Protein AF-G5AF31-F1 (afdb_monomer)

Sequence (121 aa):
GAVPMKRSEWFAVIQNQLLQLKPEDFAGVEATPPPSRLNRRRTPVRLAHALQHSEDWVTVSDVRKRRQRSCKVCALLRTEKKKSFATTYFCERCSVDDAKCWLCNKIRREYNGVAKPCFEI

Radius of gyration: 24.36 Å; Cα contacts (8 Å, |Δi|>4): 138; chains: 1; bounding box: 56×44×66 Å

Structure (mmCIF, N/CA/C/O backbone):
data_AF-G5AF31-F1
#
_entry.id   AF-G5AF31-F1
#
loop_
_atom_site.group_PDB
_atom_site.id
_atom_site.type_symbol
_atom_site.label_atom_id
_atom_site.label_alt_id
_atom_site.label_comp_id
_atom_site.label_asym_id
_atom_site.label_entity_id
_atom_site.label_seq_id
_atom_site.pdbx_PDB_ins_code
_atom_site.Cartn_x
_atom_site.Cartn_y
_atom_site.Cartn_z
_atom_site.occupancy
_atom_site.B_iso_or_equiv
_atom_site.auth_seq_id
_atom_site.auth_comp_id
_atom_site.auth_asym_id
_atom_site.auth_atom_id
_atom_site.pdbx_PDB_model_num
ATOM 1 N N . GLY A 1 1 ? -25.244 -17.272 -45.232 1.00 43.25 1 GLY A N 1
ATOM 2 C CA . GLY A 1 1 ? -24.117 -16.678 -44.486 1.00 43.25 1 GLY A CA 1
ATOM 3 C C . GLY A 1 1 ? -24.676 -15.730 -43.450 1.00 43.25 1 GLY A C 1
ATOM 4 O O . GLY A 1 1 ? -25.597 -14.997 -43.785 1.00 43.25 1 GLY A O 1
ATOM 5 N N . ALA A 1 2 ? -24.204 -15.791 -42.204 1.00 64.00 2 ALA A N 1
ATOM 6 C CA . ALA A 1 2 ? -24.664 -14.893 -41.146 1.00 64.00 2 ALA A CA 1
ATOM 7 C C . ALA A 1 2 ? -24.148 -13.472 -41.412 1.00 64.00 2 ALA A C 1
ATOM 9 O O . ALA A 1 2 ? -22.953 -13.279 -41.631 1.00 64.00 2 ALA A O 1
ATOM 10 N N . VAL A 1 3 ? -25.051 -12.492 -41.427 1.00 74.88 3 VAL A N 1
ATOM 11 C CA . VAL A 1 3 ? -24.686 -11.079 -41.564 1.00 74.88 3 VAL A CA 1
ATOM 12 C C . VAL A 1 3 ? -23.946 -10.655 -40.290 1.00 74.88 3 VAL A C 1
ATOM 14 O O . VAL A 1 3 ? -24.469 -10.886 -39.197 1.00 74.88 3 VAL A O 1
ATOM 17 N N . PRO A 1 4 ? -22.742 -10.063 -40.383 1.00 78.06 4 PRO A N 1
ATOM 18 C CA . PRO A 1 4 ? -22.043 -9.562 -39.207 1.00 78.06 4 PRO A CA 1
ATOM 19 C C . PRO A 1 4 ? -22.839 -8.402 -38.592 1.00 78.06 4 PRO A C 1
ATOM 21 O O . PRO A 1 4 ? -23.055 -7.375 -39.233 1.00 78.06 4 PRO A O 1
ATOM 24 N N . MET A 1 5 ? -23.291 -8.582 -37.350 1.00 89.19 5 MET A N 1
ATOM 25 C CA . MET A 1 5 ? -24.033 -7.574 -36.584 1.00 89.19 5 MET A CA 1
ATOM 26 C C . MET A 1 5 ? -23.082 -6.706 -35.756 1.00 89.19 5 MET A C 1
ATOM 28 O O . MET A 1 5 ? -21.982 -7.133 -35.390 1.00 89.19 5 MET A O 1
ATOM 32 N N . LYS A 1 6 ? -23.511 -5.488 -35.402 1.00 91.94 6 LYS A N 1
ATOM 33 C CA . LYS A 1 6 ? -22.748 -4.644 -34.472 1.00 91.94 6 LYS A CA 1
ATOM 34 C C . LYS A 1 6 ? -22.778 -5.256 -33.070 1.00 91.94 6 LYS A C 1
ATOM 36 O O . LYS A 1 6 ? -23.762 -5.859 -32.652 1.00 91.94 6 LYS A O 1
ATOM 41 N N . ARG A 1 7 ? -21.715 -5.039 -32.289 1.00 90.06 7 ARG A N 1
ATOM 42 C CA . ARG A 1 7 ? -21.575 -5.578 -30.920 1.00 90.06 7 ARG A CA 1
ATOM 43 C C . ARG A 1 7 ? -22.773 -5.253 -30.012 1.00 90.06 7 ARG A C 1
ATOM 45 O O . ARG A 1 7 ? -23.180 -6.100 -29.228 1.00 90.06 7 ARG A O 1
ATOM 52 N N . SER A 1 8 ? -23.335 -4.048 -30.113 1.00 90.00 8 SER A N 1
ATOM 53 C CA . SER A 1 8 ? -24.512 -3.626 -29.338 1.00 90.00 8 SER A CA 1
ATOM 54 C C . SER A 1 8 ? -25.780 -4.397 -29.708 1.00 90.00 8 SER A C 1
ATOM 56 O O . SER A 1 8 ? -26.540 -4.783 -28.826 1.00 90.00 8 SER A O 1
ATOM 58 N N . GLU A 1 9 ? -25.990 -4.650 -30.999 1.00 93.38 9 GLU A N 1
ATOM 59 C CA . GLU A 1 9 ? -27.126 -5.426 -31.509 1.00 93.38 9 GLU A CA 1
ATOM 60 C C . GLU A 1 9 ? -27.006 -6.883 -31.063 1.00 93.38 9 GLU A C 1
ATOM 62 O O . GLU A 1 9 ? -27.970 -7.466 -30.575 1.00 93.38 9 GLU A O 1
ATOM 67 N N . TRP A 1 10 ? -25.794 -7.440 -31.121 1.00 92.25 10 TRP A N 1
ATOM 68 C CA . TRP A 1 10 ? -25.522 -8.783 -30.619 1.00 92.25 10 TRP A CA 1
ATOM 69 C C . TRP A 1 10 ? -25.820 -8.916 -29.119 1.00 92.25 10 TRP A C 1
ATOM 71 O O . TRP A 1 10 ? -26.476 -9.870 -28.711 1.00 92.25 10 TRP A O 1
ATOM 81 N N . PHE A 1 11 ? -25.424 -7.940 -28.293 1.00 93.94 11 PHE A N 1
ATOM 82 C CA . PHE A 1 11 ? -25.776 -7.954 -26.869 1.00 93.94 11 PHE A CA 1
ATOM 83 C C . PHE A 1 11 ? -27.284 -7.889 -26.626 1.00 93.94 11 PHE A C 1
ATOM 85 O O . PHE A 1 11 ? -27.775 -8.591 -25.746 1.00 93.94 11 PHE A O 1
ATOM 92 N N . ALA A 1 12 ? -28.020 -7.099 -27.410 1.00 93.06 12 ALA A N 1
ATOM 93 C CA . ALA A 1 12 ? -29.475 -7.042 -27.305 1.00 93.06 12 ALA A CA 1
ATOM 94 C C . ALA A 1 12 ? -30.125 -8.387 -27.675 1.00 93.06 12 ALA A C 1
ATOM 96 O O . ALA A 1 12 ? -31.064 -8.822 -27.011 1.00 93.06 12 ALA A O 1
ATOM 97 N N . VAL A 1 13 ? -29.607 -9.080 -28.694 1.00 93.75 13 VAL A N 1
ATOM 98 C CA . VAL A 1 13 ? -30.067 -10.428 -29.068 1.00 93.75 13 VAL A CA 1
ATOM 99 C C . VAL A 1 13 ? -29.814 -11.421 -27.934 1.00 93.75 13 VAL A C 1
ATOM 101 O O . VAL A 1 13 ? -30.745 -12.107 -27.517 1.00 93.75 13 VAL A O 1
ATOM 104 N N . ILE A 1 14 ? -28.594 -11.454 -27.388 1.00 94.25 14 ILE A N 1
ATOM 105 C CA . ILE A 1 14 ? -28.240 -12.345 -26.273 1.00 94.25 14 ILE A CA 1
ATOM 106 C C . ILE A 1 14 ? -29.103 -12.054 -25.043 1.00 94.25 14 ILE A C 1
ATOM 108 O O . ILE A 1 14 ? -29.627 -12.979 -24.431 1.00 94.25 14 ILE A O 1
ATOM 112 N N . GLN A 1 15 ? -29.304 -10.782 -24.691 1.00 93.81 15 GLN A N 1
ATOM 113 C CA . GLN A 1 15 ? -30.152 -10.410 -23.561 1.00 93.81 15 GLN A CA 1
ATOM 114 C C . GLN A 1 15 ? -31.585 -10.923 -23.741 1.00 93.81 15 GLN A C 1
ATOM 116 O O . GLN A 1 15 ? -32.139 -11.508 -22.815 1.00 93.81 15 GLN A O 1
ATOM 121 N N . ASN A 1 16 ? -32.173 -10.753 -24.928 1.00 94.12 16 ASN A N 1
ATOM 122 C CA . ASN A 1 16 ? -33.511 -11.268 -25.209 1.00 94.12 16 ASN A CA 1
ATOM 123 C C . ASN A 1 16 ? -33.563 -12.798 -25.159 1.00 94.12 16 ASN A C 1
ATOM 125 O O . ASN A 1 16 ? -34.513 -13.339 -24.609 1.00 94.12 16 ASN A O 1
ATOM 129 N N . GLN A 1 17 ? -32.547 -13.501 -25.666 1.00 93.50 17 GLN A N 1
ATOM 130 C CA . GLN A 1 17 ? -32.473 -14.963 -25.570 1.00 93.50 17 GLN A CA 1
ATOM 131 C C . GLN A 1 17 ? -32.410 -15.442 -24.116 1.00 93.50 17 GLN A C 1
ATOM 133 O O . GLN A 1 17 ? -33.146 -16.348 -23.743 1.00 93.50 17 GLN A O 1
ATOM 138 N N . LEU A 1 18 ? -31.592 -14.797 -23.278 1.00 94.00 18 LEU A N 1
ATOM 139 C CA . LEU A 1 18 ? -31.487 -15.124 -21.854 1.00 94.00 18 LEU A CA 1
ATOM 140 C C . LEU A 1 18 ? -32.806 -14.896 -21.101 1.00 94.00 18 LEU A C 1
ATOM 142 O O . LEU A 1 18 ? -33.132 -15.667 -20.206 1.00 94.00 18 LEU A O 1
ATOM 146 N N . LEU A 1 19 ? -33.574 -13.866 -21.472 1.00 93.94 19 LEU A N 1
ATOM 147 C CA . LEU A 1 19 ? -34.887 -13.582 -20.877 1.00 93.94 19 LEU A CA 1
ATOM 148 C C . LEU A 1 19 ? -35.968 -14.605 -21.257 1.00 93.94 19 LEU A C 1
ATOM 150 O O . LEU A 1 19 ? -36.990 -14.668 -20.581 1.00 93.94 19 LEU A O 1
ATOM 154 N N . GLN A 1 20 ? -35.766 -15.375 -22.328 1.00 92.56 20 GLN A N 1
ATOM 155 C CA . GLN A 1 20 ? -36.714 -16.394 -22.793 1.00 92.56 20 GLN A CA 1
ATOM 156 C C . GLN A 1 20 ? -36.406 -17.799 -22.256 1.00 92.56 20 GLN A C 1
ATOM 158 O O . GLN A 1 20 ? -37.159 -18.724 -22.554 1.00 92.56 20 GLN A O 1
ATOM 163 N N . LEU A 1 21 ? -35.326 -17.965 -21.482 1.00 92.56 21 LEU A N 1
ATOM 164 C CA . LEU A 1 21 ? -34.982 -19.247 -20.869 1.00 92.56 21 LEU A CA 1
ATOM 165 C C . LEU A 1 21 ? -36.042 -19.661 -19.848 1.00 92.56 21 LEU A C 1
ATOM 167 O O . LEU A 1 21 ? -36.481 -18.863 -19.015 1.00 92.56 21 LEU A O 1
ATOM 171 N N . LYS A 1 22 ? -36.423 -20.933 -19.897 1.00 91.38 22 LYS A N 1
ATOM 172 C CA . LYS A 1 22 ? -37.410 -21.556 -19.020 1.00 91.38 22 LYS A CA 1
ATOM 173 C C . LYS A 1 22 ? -36.743 -22.579 -18.101 1.00 91.38 22 LYS A C 1
ATOM 175 O O . LYS A 1 22 ? -35.636 -23.026 -18.391 1.00 91.38 22 LYS A O 1
ATOM 180 N N . PRO A 1 23 ? -37.391 -22.985 -16.996 1.00 82.25 23 PRO A N 1
ATOM 181 C CA . PRO A 1 23 ? -36.844 -23.995 -16.090 1.00 82.25 23 PRO A CA 1
ATOM 182 C C . PRO A 1 23 ? -36.454 -25.304 -16.790 1.00 82.25 23 PRO A C 1
ATOM 184 O O . PRO A 1 23 ? -35.483 -25.943 -16.392 1.00 82.25 23 PRO A O 1
ATOM 187 N N . GLU A 1 24 ? -37.168 -25.679 -17.853 1.00 88.19 24 GLU A N 1
ATOM 188 C CA . GLU A 1 24 ? -36.890 -26.884 -18.638 1.00 88.19 24 GLU A CA 1
ATOM 189 C C . GLU A 1 24 ? -35.540 -26.811 -19.363 1.00 88.19 24 GLU A C 1
ATOM 191 O O . GLU A 1 24 ? -34.870 -27.832 -19.497 1.00 88.19 24 GLU A O 1
ATOM 196 N N . ASP A 1 25 ? -35.095 -25.611 -19.753 1.00 86.56 25 ASP A N 1
ATOM 197 C CA . ASP A 1 25 ? -33.784 -25.393 -20.380 1.00 86.56 25 ASP A CA 1
ATOM 198 C C . ASP A 1 25 ? -32.620 -25.644 -19.400 1.00 86.56 25 ASP A C 1
ATOM 200 O O . ASP A 1 25 ? -31.469 -25.782 -19.816 1.00 86.56 25 ASP A O 1
ATOM 204 N N . PHE A 1 26 ? -32.910 -25.728 -18.095 1.00 82.50 26 PHE A N 1
ATOM 205 C CA . PHE A 1 26 ? -31.948 -26.042 -17.034 1.00 82.50 26 PHE A CA 1
ATOM 206 C C . PHE A 1 26 ? -32.083 -27.479 -16.501 1.00 82.50 26 PHE A C 1
ATOM 208 O O . PHE A 1 26 ? -31.377 -27.856 -15.561 1.00 82.50 26 PHE A O 1
ATOM 215 N N . ALA A 1 27 ? -32.971 -28.300 -17.073 1.00 84.69 27 ALA A N 1
ATOM 216 C CA . ALA A 1 27 ? -33.154 -29.681 -16.642 1.00 84.69 27 ALA A CA 1
ATOM 217 C C . ALA A 1 27 ? -31.865 -30.501 -16.852 1.00 84.69 27 ALA A C 1
ATOM 219 O O . ALA A 1 27 ? -31.285 -30.517 -17.935 1.00 84.69 27 ALA A O 1
ATOM 220 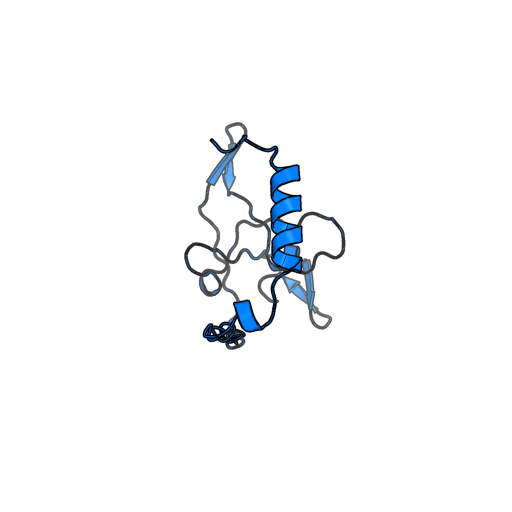N N . GLY A 1 28 ? -31.408 -31.193 -15.803 1.00 78.50 28 GLY A N 1
ATOM 221 C CA . GLY A 1 28 ? -30.181 -32.003 -15.832 1.00 78.50 28 GLY A CA 1
ATOM 222 C C . GLY A 1 28 ? -28.886 -31.236 -15.540 1.00 78.50 28 GLY A C 1
ATOM 223 O O . GLY A 1 28 ? -27.822 -31.850 -15.481 1.00 78.50 28 GLY A O 1
ATOM 224 N N . VAL A 1 29 ? -28.955 -29.920 -15.308 1.00 75.88 29 VAL A N 1
ATOM 225 C CA . VAL A 1 29 ? -27.817 -29.140 -14.813 1.00 75.88 29 VAL A CA 1
ATOM 226 C C . VAL A 1 29 ? -27.815 -2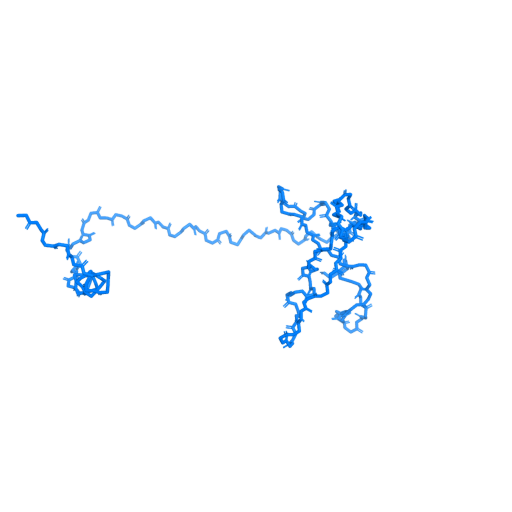9.196 -13.287 1.00 75.88 29 VAL A C 1
ATOM 228 O O . VAL A 1 29 ? -28.589 -28.504 -12.626 1.00 75.88 29 VAL A O 1
ATOM 231 N N . GLU A 1 30 ? -26.935 -30.009 -12.702 1.00 77.12 30 GLU A N 1
ATOM 232 C CA . GLU A 1 30 ? -26.637 -29.876 -11.276 1.00 77.12 30 GLU A CA 1
ATOM 233 C C . GLU A 1 30 ? -25.923 -28.543 -11.053 1.00 77.12 30 GLU A C 1
ATOM 235 O O . GLU A 1 30 ? -24.850 -28.285 -11.605 1.00 77.12 30 GLU A O 1
ATOM 240 N N . ALA A 1 31 ? -26.530 -27.663 -10.255 1.00 73.06 31 ALA A N 1
ATOM 241 C CA . ALA A 1 31 ? -25.873 -26.435 -9.851 1.00 73.06 31 ALA A CA 1
ATOM 242 C C . ALA A 1 31 ? -24.602 -26.808 -9.083 1.00 73.06 31 ALA A C 1
ATOM 244 O O . ALA A 1 31 ? -24.687 -27.358 -7.983 1.00 73.06 31 ALA A O 1
ATOM 245 N N . THR A 1 32 ? -23.429 -26.486 -9.639 1.00 73.69 32 THR A N 1
ATOM 246 C CA . THR A 1 32 ? -22.183 -26.537 -8.876 1.00 73.69 32 THR A CA 1
ATOM 247 C C . THR A 1 32 ? -22.429 -25.732 -7.608 1.00 73.69 32 THR A C 1
ATOM 249 O O . THR A 1 32 ? -22.736 -24.536 -7.721 1.00 73.69 32 THR A O 1
ATOM 252 N N . PRO A 1 33 ? -22.354 -26.349 -6.413 1.00 70.25 33 PRO A N 1
ATOM 253 C CA . PRO A 1 33 ? -22.552 -25.606 -5.188 1.00 70.25 33 PRO A CA 1
ATOM 254 C C . PRO A 1 33 ? -21.596 -24.418 -5.246 1.00 70.25 33 PRO A C 1
ATOM 256 O O . PRO A 1 33 ? -20.438 -24.605 -5.649 1.00 70.25 33 PRO A O 1
ATOM 259 N N . PRO A 1 34 ? -22.061 -23.194 -4.922 1.00 64.12 34 PRO A N 1
ATOM 260 C CA . PRO A 1 34 ? -21.169 -22.051 -4.891 1.00 64.12 34 PRO A CA 1
ATOM 261 C C . PRO A 1 34 ? -19.958 -22.495 -4.082 1.00 64.12 34 PRO A C 1
ATOM 263 O O . PRO A 1 34 ? -20.177 -23.101 -3.020 1.00 64.12 34 PRO A O 1
ATOM 266 N N . PRO A 1 35 ? -18.717 -22.290 -4.586 1.00 62.38 35 PRO A N 1
ATOM 267 C CA . PRO A 1 35 ? -17.534 -22.670 -3.835 1.00 62.38 35 PRO A CA 1
ATOM 268 C C . PRO A 1 35 ? -17.792 -22.143 -2.447 1.00 62.38 35 PRO A C 1
ATOM 270 O O . PRO A 1 35 ? -18.161 -20.963 -2.312 1.00 62.38 35 PRO A O 1
ATOM 273 N N . SER A 1 36 ? -17.784 -23.058 -1.466 1.00 59.06 36 SER A N 1
ATOM 274 C CA . SER A 1 36 ? -18.190 -22.691 -0.122 1.00 59.06 36 SER A CA 1
ATOM 275 C C . SER A 1 36 ? -17.445 -21.405 0.157 1.00 59.06 36 SER A C 1
ATOM 277 O O . SER A 1 36 ? -16.272 -21.262 -0.220 1.00 59.06 36 SER A O 1
ATOM 279 N N . ARG A 1 37 ? -18.144 -20.402 0.691 1.00 53.47 37 ARG A N 1
ATOM 280 C CA . ARG A 1 37 ? -17.439 -19.275 1.269 1.00 53.47 37 ARG A CA 1
ATOM 281 C C . ARG A 1 37 ? -16.670 -19.881 2.441 1.00 53.47 37 ARG A C 1
ATOM 283 O O . ARG A 1 37 ? -17.031 -19.681 3.596 1.00 53.47 37 ARG A O 1
ATOM 290 N N . LEU A 1 38 ? -15.558 -20.560 2.160 1.00 55.81 38 LEU A N 1
ATOM 291 C CA . LEU A 1 38 ? -14.311 -20.369 2.833 1.00 55.81 38 LEU A CA 1
ATOM 292 C C . LEU A 1 38 ? -14.096 -18.853 2.739 1.00 55.81 38 LEU A C 1
ATOM 294 O O . LEU A 1 38 ? -13.253 -18.341 2.009 1.00 55.81 38 LEU A O 1
ATOM 298 N N . ASN A 1 39 ? -14.843 -18.114 3.567 1.00 50.59 39 ASN A N 1
ATOM 299 C CA . ASN A 1 39 ? -14.229 -17.315 4.589 1.00 50.59 39 ASN A CA 1
ATOM 300 C C . ASN A 1 39 ? -13.028 -18.141 5.002 1.00 50.59 39 ASN A C 1
ATOM 302 O O . ASN A 1 39 ? -13.131 -19.038 5.838 1.00 50.59 39 ASN A O 1
ATOM 306 N N . ARG A 1 40 ? -11.909 -17.923 4.308 1.00 53.31 40 ARG A N 1
ATOM 307 C CA . ARG A 1 40 ? -10.603 -18.281 4.790 1.00 53.31 40 ARG A CA 1
ATOM 308 C C . ARG A 1 40 ? -10.569 -17.470 6.068 1.00 53.31 40 ARG A C 1
ATOM 310 O O . ARG A 1 40 ? -10.181 -16.304 6.050 1.00 53.31 40 ARG A O 1
ATOM 317 N N . ARG A 1 41 ? -11.103 -18.052 7.150 1.00 51.22 41 ARG A N 1
ATOM 318 C CA . ARG A 1 41 ? -10.857 -17.666 8.522 1.00 51.22 41 ARG A CA 1
ATOM 319 C C . ARG A 1 41 ? -9.373 -17.914 8.611 1.00 51.22 41 ARG A C 1
ATOM 321 O O . ARG A 1 41 ? -8.915 -18.975 9.011 1.00 51.22 41 ARG A O 1
ATOM 328 N N . ARG A 1 42 ? -8.616 -16.943 8.100 1.00 52.16 42 ARG A N 1
ATOM 329 C CA . ARG A 1 42 ? -7.258 -16.739 8.519 1.00 52.16 42 ARG A CA 1
ATOM 330 C C . ARG A 1 42 ? -7.439 -16.631 10.011 1.00 52.16 42 ARG A C 1
ATOM 332 O O . ARG A 1 42 ? -8.137 -15.725 10.474 1.00 52.16 42 ARG A O 1
ATOM 339 N N . THR A 1 43 ? -6.935 -17.628 10.725 1.00 47.03 43 THR A N 1
ATOM 340 C CA . THR A 1 43 ? -6.712 -17.528 12.158 1.00 47.03 43 THR A CA 1
ATOM 341 C C . THR A 1 43 ? -6.223 -16.103 12.381 1.00 47.03 43 THR A C 1
ATOM 343 O O . THR A 1 43 ? -5.332 -15.691 11.632 1.00 47.03 43 THR A O 1
ATOM 346 N N . PRO A 1 44 ? -6.852 -15.285 13.241 1.00 52.28 44 PRO A N 1
ATOM 347 C CA . PRO A 1 44 ? -6.349 -13.951 13.503 1.00 52.28 44 PRO A CA 1
ATOM 348 C C . PRO A 1 44 ? -4.960 -14.143 14.091 1.00 52.28 44 PRO A C 1
ATOM 350 O O . PRO A 1 44 ? -4.786 -14.438 15.271 1.00 52.28 44 PRO A O 1
ATOM 353 N N . VAL A 1 45 ? -3.970 -14.078 13.211 1.00 54.16 45 VAL A N 1
ATOM 354 C CA . VAL A 1 45 ? -2.571 -14.172 13.543 1.00 54.16 45 VAL A CA 1
ATOM 355 C C . VAL A 1 45 ? -2.308 -12.851 14.244 1.00 54.16 45 VAL A C 1
ATOM 357 O O . VAL A 1 45 ? -1.973 -11.860 13.606 1.00 54.16 45 VAL A O 1
ATOM 360 N N . ARG A 1 46 ? -2.495 -12.812 15.567 1.00 58.00 46 ARG A N 1
ATOM 361 C CA . ARG A 1 46 ? -1.945 -11.751 16.415 1.00 58.00 46 ARG A CA 1
ATOM 362 C C . ARG A 1 46 ? -0.426 -11.936 16.511 1.00 58.00 46 ARG A C 1
ATOM 364 O O . ARG A 1 46 ? 0.130 -11.985 17.599 1.00 58.00 46 ARG A O 1
ATOM 371 N N . LEU A 1 47 ? 0.248 -12.100 15.372 1.00 64.62 47 LEU A N 1
ATOM 372 C CA . LEU A 1 47 ? 1.688 -11.931 15.296 1.00 64.62 47 LEU A CA 1
ATOM 373 C C . LEU A 1 47 ? 1.923 -10.481 14.911 1.00 64.62 47 LEU A C 1
ATOM 375 O O . LEU A 1 47 ? 1.374 -9.999 13.922 1.00 64.62 47 LEU A O 1
ATOM 379 N N . ALA A 1 48 ? 2.764 -9.806 15.688 1.00 78.31 48 ALA A N 1
ATOM 380 C CA . ALA A 1 48 ? 3.262 -8.488 15.340 1.00 78.31 48 ALA A CA 1
ATOM 381 C C . ALA A 1 48 ? 3.815 -8.507 13.906 1.00 78.31 48 ALA A C 1
ATOM 383 O O . ALA A 1 48 ? 4.635 -9.365 13.560 1.00 78.31 48 ALA A O 1
ATOM 384 N N . HIS A 1 49 ? 3.374 -7.583 13.053 1.00 88.62 49 HIS A N 1
ATOM 385 C CA . HIS A 1 49 ? 3.923 -7.473 11.708 1.00 88.62 49 HIS A CA 1
ATOM 386 C C . HIS A 1 49 ? 5.402 -7.073 11.809 1.00 88.62 49 HIS A C 1
ATOM 388 O O . HIS A 1 49 ? 5.739 -6.065 12.420 1.00 88.62 49 HIS A O 1
ATOM 394 N N . ALA A 1 50 ? 6.297 -7.862 11.207 1.00 89.88 50 ALA A N 1
ATOM 395 C CA . ALA A 1 50 ? 7.690 -7.444 11.035 1.00 89.88 50 ALA A CA 1
ATOM 396 C C . ALA A 1 50 ? 7.807 -6.729 9.694 1.00 89.88 50 ALA A C 1
ATOM 398 O O . ALA A 1 50 ? 7.449 -7.306 8.664 1.00 89.88 50 ALA A O 1
ATOM 399 N N . LEU A 1 51 ? 8.273 -5.483 9.719 1.00 94.12 51 LEU A N 1
ATOM 400 C CA . LEU A 1 51 ? 8.515 -4.710 8.512 1.00 94.12 51 LEU A CA 1
ATOM 401 C C . LEU A 1 51 ? 9.878 -5.055 7.921 1.00 94.12 51 LEU A C 1
ATOM 403 O O . LEU A 1 51 ? 10.903 -4.946 8.585 1.00 94.12 51 LEU A O 1
ATOM 407 N N . GLN A 1 52 ? 9.871 -5.388 6.640 1.00 95.31 52 GLN A N 1
ATOM 408 C CA . GLN A 1 52 ? 11.049 -5.480 5.798 1.00 95.31 52 GLN A CA 1
ATOM 409 C C . GLN A 1 52 ? 11.036 -4.348 4.788 1.00 95.31 52 GLN A C 1
ATOM 411 O O . GLN A 1 52 ? 9.983 -3.929 4.299 1.00 95.31 52 GLN A O 1
ATOM 416 N N . HIS A 1 53 ? 12.220 -3.839 4.478 1.00 95.50 53 HIS A N 1
ATOM 417 C CA . HIS A 1 53 ? 12.380 -2.801 3.479 1.00 95.50 53 HIS A CA 1
ATOM 4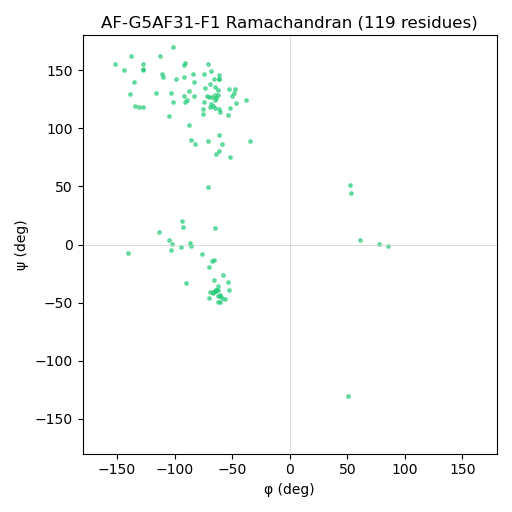18 C C . HIS A 1 53 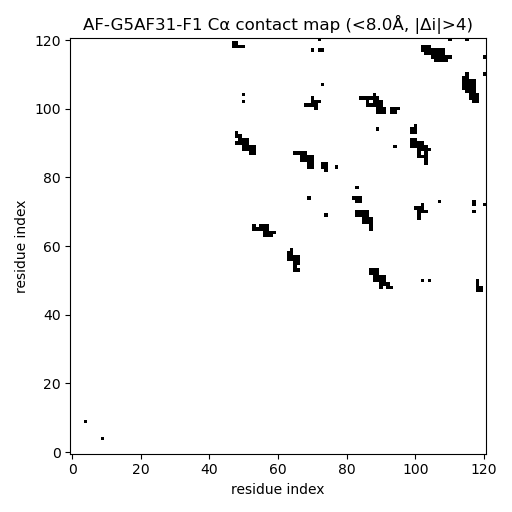? 12.543 -3.429 2.095 1.00 95.50 53 HIS A C 1
ATOM 420 O O . HIS A 1 53 ? 13.330 -4.350 1.918 1.00 95.50 53 HIS A O 1
ATOM 426 N N . SER A 1 54 ? 11.806 -2.937 1.104 1.00 94.31 54 SER A N 1
ATOM 427 C CA . SER A 1 54 ? 11.907 -3.438 -0.263 1.00 94.31 54 SER A CA 1
ATOM 428 C C . SER A 1 54 ? 13.191 -2.978 -0.950 1.00 94.31 54 SER A C 1
ATOM 430 O O 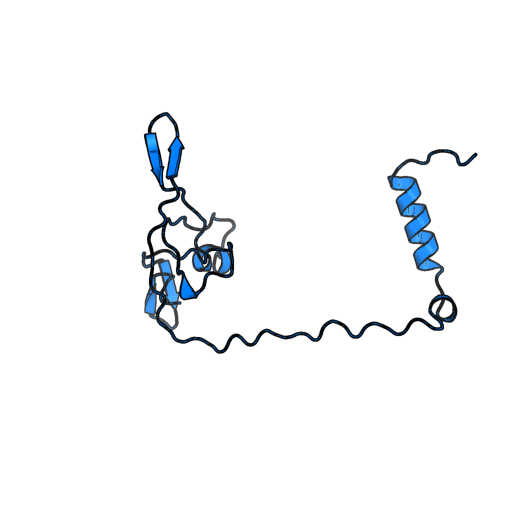. SER A 1 54 ? 13.522 -1.790 -0.945 1.00 94.31 54 SER A O 1
ATOM 432 N N . GLU A 1 55 ? 13.850 -3.914 -1.628 1.00 94.56 55 GLU A N 1
ATOM 433 C CA . GLU A 1 55 ? 14.991 -3.666 -2.519 1.00 94.56 55 GLU A CA 1
ATOM 434 C C . GLU A 1 55 ? 14.571 -3.463 -3.983 1.00 94.56 55 GLU A C 1
ATOM 436 O O . GLU A 1 55 ? 15.386 -3.507 -4.896 1.00 94.56 55 GLU A O 1
ATOM 441 N N . ASP A 1 56 ? 13.285 -3.220 -4.223 1.00 94.75 56 ASP A N 1
ATOM 442 C CA . ASP A 1 56 ? 12.754 -2.842 -5.534 1.00 94.75 56 ASP A CA 1
ATOM 443 C C . ASP A 1 56 ? 13.106 -1.373 -5.836 1.00 94.75 56 ASP A C 1
ATOM 445 O O . ASP A 1 56 ? 12.623 -0.450 -5.167 1.00 94.75 56 ASP A O 1
ATOM 449 N N . TRP A 1 57 ? 13.966 -1.156 -6.832 1.00 95.81 57 TRP A N 1
ATOM 450 C CA . TRP A 1 57 ? 14.470 0.157 -7.240 1.00 95.81 57 TRP A CA 1
ATOM 451 C C . TRP A 1 57 ? 13.926 0.567 -8.610 1.00 95.81 57 TRP A C 1
ATOM 453 O O . TRP A 1 57 ? 13.744 -0.257 -9.499 1.00 95.81 57 TRP A O 1
ATOM 463 N N . VAL A 1 58 ? 13.711 1.869 -8.795 1.00 95.88 58 VAL A N 1
ATOM 464 C CA . VAL A 1 58 ? 13.327 2.489 -10.069 1.00 95.88 58 VAL A CA 1
ATOM 465 C C . VAL A 1 58 ? 14.164 3.744 -10.285 1.00 95.88 58 VAL A C 1
ATOM 467 O O . VAL A 1 58 ? 14.386 4.517 -9.351 1.00 95.88 58 VAL A O 1
ATOM 470 N N . THR A 1 59 ? 14.607 3.964 -11.519 1.00 96.38 59 THR A N 1
ATOM 471 C CA . THR A 1 59 ? 15.277 5.202 -11.930 1.00 96.38 59 THR A CA 1
ATOM 472 C C . THR A 1 59 ? 14.231 6.205 -12.404 1.00 96.38 59 THR A C 1
ATOM 474 O O . THR A 1 59 ? 13.424 5.894 -13.276 1.00 96.38 59 THR A O 1
ATOM 477 N N . VAL A 1 60 ? 14.218 7.399 -11.810 1.00 93.38 60 VAL A N 1
ATOM 478 C CA . VAL A 1 60 ? 13.333 8.504 -12.203 1.00 93.38 60 VAL A CA 1
ATOM 479 C C . VAL A 1 60 ? 14.185 9.755 -12.345 1.00 93.38 60 VAL A C 1
ATOM 481 O O . VAL A 1 60 ? 14.779 10.188 -11.357 1.00 93.38 60 VAL A O 1
ATOM 484 N N . SER A 1 61 ? 14.232 10.321 -13.556 1.00 93.81 61 SER A N 1
ATOM 485 C CA . SER A 1 61 ? 15.061 11.493 -13.882 1.00 93.81 61 SER A CA 1
ATOM 486 C C . SER A 1 61 ? 16.527 11.285 -13.479 1.00 93.81 61 SER A C 1
ATOM 488 O O . SER A 1 61 ? 17.069 12.066 -12.705 1.00 93.81 61 SER A O 1
ATOM 490 N N . ASP A 1 62 ? 17.110 10.156 -13.897 1.00 94.25 62 ASP A N 1
ATOM 491 C CA . ASP A 1 62 ? 18.484 9.718 -13.587 1.00 94.25 62 ASP A CA 1
ATOM 492 C C . ASP A 1 62 ? 18.815 9.503 -12.101 1.00 94.25 62 ASP A C 1
ATOM 494 O O . ASP A 1 62 ? 19.924 9.110 -11.744 1.00 94.25 62 ASP A O 1
ATOM 498 N N . VAL A 1 63 ? 17.830 9.648 -11.209 1.00 95.50 63 VAL A N 1
ATOM 499 C CA . VAL A 1 63 ? 17.986 9.361 -9.782 1.00 95.50 63 VAL A CA 1
ATOM 500 C C . VAL A 1 63 ? 17.378 8.002 -9.452 1.00 95.50 63 VAL A C 1
ATOM 502 O O . VAL A 1 63 ? 16.179 7.766 -9.630 1.00 95.50 63 VAL A O 1
ATOM 505 N N . ARG A 1 64 ? 18.196 7.105 -8.892 1.00 95.88 64 ARG A N 1
ATOM 506 C CA . ARG A 1 64 ? 17.750 5.796 -8.402 1.00 95.88 64 ARG A CA 1
ATOM 507 C C . ARG A 1 64 ? 17.005 5.952 -7.075 1.00 95.88 64 ARG A C 1
ATOM 509 O O . ARG A 1 64 ? 17.574 6.368 -6.068 1.00 95.88 64 ARG A O 1
ATOM 516 N N . LYS A 1 65 ? 15.720 5.597 -7.056 1.00 95.38 65 LYS A N 1
ATOM 517 C CA . LYS A 1 65 ? 14.847 5.674 -5.874 1.00 95.38 65 LYS A CA 1
ATOM 518 C C . LYS A 1 65 ? 14.166 4.335 -5.633 1.00 95.38 65 LYS A C 1
ATOM 520 O O . LYS A 1 65 ? 13.916 3.570 -6.559 1.00 95.38 65 LYS A O 1
ATOM 525 N N . ARG A 1 66 ? 13.852 4.029 -4.375 1.00 94.75 66 ARG A N 1
ATOM 526 C CA . ARG A 1 66 ? 13.074 2.824 -4.062 1.00 94.75 66 ARG A CA 1
ATOM 527 C C . ARG A 1 66 ? 11.643 2.988 -4.548 1.00 94.75 66 ARG A C 1
ATOM 529 O O . ARG A 1 66 ? 11.035 4.047 -4.364 1.00 94.75 66 ARG A O 1
ATOM 536 N N . ARG A 1 67 ? 11.096 1.926 -5.132 1.00 95.75 67 ARG A N 1
ATOM 537 C CA . ARG A 1 67 ? 9.730 1.930 -5.638 1.00 95.75 67 ARG A CA 1
ATOM 538 C C . ARG A 1 67 ? 8.749 2.003 -4.472 1.00 95.75 67 ARG A C 1
ATOM 540 O O . ARG A 1 67 ? 8.710 1.134 -3.606 1.00 95.75 67 ARG A O 1
ATOM 547 N N . GLN A 1 68 ? 7.927 3.042 -4.478 1.00 95.69 68 GLN A N 1
ATOM 548 C CA . GLN A 1 68 ? 6.878 3.247 -3.487 1.00 95.69 68 GLN A CA 1
ATOM 549 C C . GLN A 1 68 ? 5.620 2.453 -3.875 1.00 95.69 68 GLN A C 1
ATOM 551 O O . GLN A 1 68 ? 5.252 2.408 -5.049 1.00 95.69 68 GLN A O 1
ATOM 556 N N . ARG A 1 69 ? 4.939 1.843 -2.901 1.00 96.31 69 ARG A N 1
ATOM 557 C CA . ARG A 1 69 ? 3.645 1.158 -3.079 1.00 96.31 69 ARG A CA 1
ATOM 558 C C . ARG A 1 69 ? 2.619 1.670 -2.083 1.00 96.31 69 ARG A C 1
ATOM 560 O O . ARG A 1 69 ? 2.973 2.174 -1.024 1.00 96.31 69 ARG A O 1
ATOM 567 N N . SER A 1 70 ? 1.339 1.545 -2.409 1.00 96.12 70 SER A N 1
ATOM 568 C CA . SER A 1 70 ? 0.249 1.932 -1.511 1.00 96.12 70 SER A CA 1
ATOM 569 C C . SER A 1 70 ? 0.232 1.072 -0.246 1.00 96.12 70 SER A C 1
ATOM 571 O O . SER A 1 70 ? 0.137 -0.151 -0.336 1.00 96.12 70 SER A O 1
ATOM 573 N N . CYS A 1 71 ? 0.248 1.702 0.929 1.00 95.94 71 CYS A N 1
ATOM 574 C CA . CYS A 1 71 ? 0.025 1.010 2.196 1.00 95.94 71 CYS A CA 1
ATOM 575 C C . CYS A 1 71 ? -1.406 0.457 2.246 1.00 95.94 71 CYS A C 1
ATOM 577 O O . CYS A 1 71 ? -2.371 1.199 2.048 1.00 95.94 71 CYS A O 1
ATOM 579 N N . LYS A 1 72 ? -1.543 -0.834 2.562 1.00 95.00 72 LYS A N 1
ATOM 580 C CA . LYS A 1 72 ? -2.818 -1.558 2.577 1.00 95.00 72 LYS A CA 1
ATOM 581 C C . LYS A 1 72 ? -3.813 -0.962 3.572 1.00 95.00 72 LYS A C 1
ATOM 583 O O . LYS A 1 72 ? -4.930 -0.636 3.190 1.00 95.00 72 LYS A O 1
ATOM 588 N N . VAL A 1 73 ? -3.395 -0.730 4.817 1.00 94.38 73 VAL A N 1
ATOM 589 C CA . VAL A 1 73 ? -4.247 -0.115 5.856 1.00 94.38 73 VAL A CA 1
ATOM 590 C C . VAL A 1 73 ? -4.622 1.322 5.484 1.00 94.38 73 VAL A C 1
ATOM 592 O O . VAL A 1 73 ? -5.761 1.751 5.660 1.00 94.38 73 VAL A O 1
ATOM 595 N N . CYS A 1 74 ? -3.684 2.084 4.912 1.00 94.38 74 CYS A N 1
ATOM 596 C CA . CYS A 1 74 ? -3.977 3.438 4.443 1.00 94.38 74 CYS A CA 1
ATOM 597 C C . CYS A 1 74 ? -4.992 3.447 3.295 1.00 94.38 74 CYS A C 1
ATOM 599 O O . CYS A 1 74 ? -5.856 4.316 3.273 1.00 94.38 74 CYS A O 1
ATOM 601 N N . ALA A 1 75 ? -4.892 2.498 2.365 1.00 93.62 75 ALA A N 1
ATOM 602 C CA . ALA A 1 75 ? -5.814 2.362 1.248 1.00 93.62 75 ALA A CA 1
ATOM 603 C C . ALA A 1 75 ? -7.208 1.901 1.690 1.00 93.62 75 ALA A C 1
ATOM 605 O O . ALA A 1 75 ? -8.189 2.442 1.189 1.00 93.62 75 ALA A O 1
ATOM 606 N N . LEU A 1 76 ? -7.283 0.951 2.628 1.00 92.50 76 LEU A N 1
ATOM 607 C CA . LEU A 1 76 ? -8.540 0.404 3.147 1.00 92.50 76 LEU A CA 1
ATOM 608 C C . LEU A 1 76 ? -9.308 1.417 4.000 1.00 92.50 76 LEU A C 1
ATOM 610 O O . LEU A 1 76 ? -10.503 1.590 3.810 1.00 92.50 76 LEU A O 1
ATOM 614 N N . LEU A 1 77 ? -8.626 2.112 4.913 1.00 90.38 77 LEU A N 1
ATOM 615 C CA . LEU A 1 77 ? -9.260 3.025 5.873 1.00 90.38 77 LEU A CA 1
ATOM 616 C C . LEU A 1 77 ? -9.292 4.486 5.389 1.00 90.38 77 LEU A C 1
ATOM 618 O O . LEU A 1 77 ? -9.313 5.420 6.196 1.00 90.38 77 LEU A O 1
ATOM 622 N N . ARG A 1 78 ? -9.156 4.743 4.083 1.00 89.00 78 ARG A N 1
ATOM 623 C CA . ARG A 1 78 ? -9.265 6.116 3.562 1.00 89.00 78 ARG A CA 1
ATOM 624 C C . ARG A 1 78 ? -10.731 6.557 3.624 1.00 89.00 78 ARG A C 1
ATOM 626 O O . ARG A 1 78 ? -11.603 5.847 3.142 1.00 89.00 78 ARG A O 1
ATOM 633 N N . THR A 1 79 ? -10.985 7.714 4.221 1.00 82.06 79 THR A N 1
ATOM 634 C CA . THR A 1 79 ? -12.330 8.299 4.345 1.00 82.06 79 THR A CA 1
ATOM 635 C C . THR A 1 79 ? -12.674 9.196 3.156 1.00 82.06 79 THR A C 1
ATOM 637 O O . THR A 1 79 ? -13.815 9.240 2.713 1.00 82.06 79 THR A O 1
ATOM 640 N N . GLU A 1 80 ? -11.679 9.875 2.587 1.00 78.94 80 GLU A N 1
ATOM 641 C CA . GLU A 1 80 ? -11.835 10.739 1.416 1.00 78.94 80 GLU A CA 1
ATOM 642 C C . GLU A 1 80 ? -11.355 10.052 0.126 1.00 78.94 80 GLU A C 1
ATOM 644 O O . GLU A 1 80 ? -10.617 9.064 0.161 1.00 78.94 80 GLU A O 1
ATOM 649 N N . LYS A 1 81 ? -11.634 10.664 -1.037 1.00 74.06 81 LYS A N 1
ATOM 650 C CA . LYS A 1 81 ? -11.003 10.326 -2.335 1.00 74.06 81 LYS A CA 1
ATOM 651 C C . LYS A 1 81 ? -9.483 10.608 -2.374 1.00 74.06 81 LYS A C 1
ATOM 653 O O . LYS A 1 81 ? -8.874 10.624 -3.443 1.00 74.06 81 LYS A O 1
ATOM 658 N N . LYS A 1 82 ? -8.851 10.834 -1.219 1.00 79.31 82 LYS A N 1
ATOM 659 C CA . LYS A 1 82 ? -7.408 11.023 -1.072 1.00 79.31 82 LYS A CA 1
ATOM 660 C C . LYS A 1 82 ? -6.667 9.738 -1.438 1.00 79.31 82 LYS A C 1
ATOM 662 O O . LYS A 1 82 ? -7.092 8.623 -1.128 1.00 79.31 82 LYS A O 1
ATOM 667 N N . LYS A 1 83 ? -5.516 9.902 -2.094 1.00 85.12 83 LYS A N 1
ATOM 668 C CA . LYS A 1 83 ? -4.616 8.785 -2.402 1.00 85.12 83 LYS A CA 1
ATOM 669 C C . LYS A 1 83 ? -4.134 8.147 -1.096 1.00 85.12 83 LYS A C 1
ATOM 671 O O . LYS A 1 83 ? -3.866 8.838 -0.116 1.00 85.12 83 LYS A O 1
ATOM 676 N N . SER A 1 84 ? -3.998 6.822 -1.090 1.00 91.50 84 SER A N 1
ATOM 677 C CA . SER A 1 84 ? -3.367 6.117 0.027 1.00 91.50 84 SER A CA 1
ATOM 678 C C . SER A 1 84 ? -1.920 6.570 0.185 1.00 91.50 84 SER A C 1
ATOM 680 O O . SER A 1 84 ? -1.227 6.770 -0.814 1.00 91.50 84 SER A O 1
ATOM 682 N N . PHE A 1 85 ? -1.428 6.625 1.418 1.00 94.00 85 PHE A N 1
ATOM 683 C CA . PHE A 1 85 ? -0.008 6.849 1.650 1.00 94.00 85 PHE A CA 1
ATOM 684 C C . PHE A 1 85 ? 0.844 5.740 1.040 1.00 94.00 85 PHE A C 1
ATOM 686 O O . PHE A 1 85 ? 0.478 4.562 1.077 1.00 94.00 85 PHE A O 1
ATOM 693 N N . ALA A 1 86 ? 1.992 6.140 0.507 1.00 95.00 86 ALA A N 1
ATOM 694 C CA . ALA A 1 86 ? 2.948 5.225 -0.077 1.00 95.00 86 ALA A CA 1
ATOM 695 C C . ALA A 1 86 ? 3.996 4.768 0.953 1.00 95.00 86 ALA A C 1
ATOM 697 O O . ALA A 1 86 ? 4.246 5.444 1.957 1.00 95.00 86 ALA A O 1
ATOM 698 N N . THR A 1 87 ? 4.570 3.592 0.726 1.00 96.75 87 THR A N 1
ATOM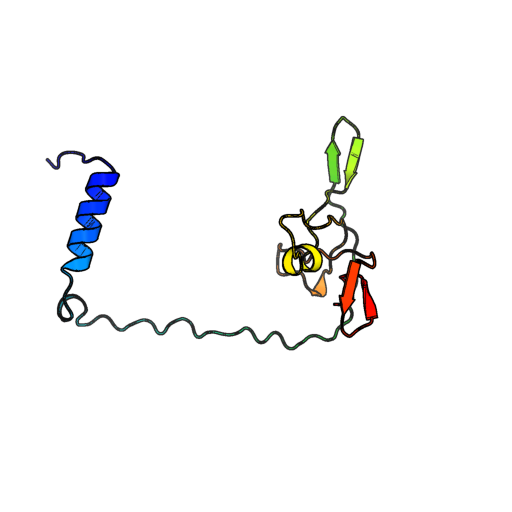 699 C CA . THR A 1 87 ? 5.604 2.985 1.558 1.00 96.75 87 THR A CA 1
ATOM 700 C C . THR A 1 87 ? 6.511 2.074 0.735 1.00 96.75 87 THR A C 1
ATOM 702 O O . THR A 1 87 ? 6.106 1.537 -0.296 1.00 96.75 87 THR A O 1
ATOM 705 N N . THR A 1 88 ? 7.735 1.886 1.216 1.00 97.31 88 THR A N 1
ATOM 706 C CA . THR A 1 88 ? 8.697 0.885 0.736 1.00 97.31 88 THR A CA 1
ATOM 707 C C . THR A 1 88 ? 8.780 -0.324 1.659 1.00 97.31 88 THR A C 1
ATOM 709 O O . THR A 1 88 ? 9.565 -1.228 1.388 1.00 97.31 88 THR A O 1
ATOM 712 N N . TYR A 1 89 ? 7.998 -0.354 2.741 1.00 96.88 89 TYR A N 1
ATOM 713 C CA . TYR A 1 89 ? 8.004 -1.446 3.705 1.00 96.88 89 TYR A CA 1
ATOM 714 C C . TYR A 1 89 ? 6.856 -2.420 3.458 1.00 96.88 89 TYR A C 1
ATOM 716 O O . TYR A 1 89 ? 5.735 -2.026 3.122 1.00 96.88 89 TYR A O 1
ATOM 724 N N . PHE A 1 90 ? 7.132 -3.701 3.656 1.00 96.44 90 PHE A N 1
ATOM 725 C CA . PHE A 1 90 ? 6.144 -4.768 3.584 1.00 96.44 90 PHE A CA 1
ATOM 726 C C . PHE A 1 90 ? 6.353 -5.764 4.721 1.00 96.44 90 PHE A C 1
ATOM 728 O O . PHE A 1 90 ? 7.412 -5.799 5.341 1.00 96.44 90 PHE A O 1
ATOM 735 N N . CYS A 1 91 ? 5.337 -6.569 5.009 1.00 94.69 91 CYS A N 1
ATOM 736 C CA . CYS A 1 91 ? 5.456 -7.680 5.941 1.00 94.69 91 CYS A CA 1
ATOM 737 C C . CYS A 1 91 ? 5.518 -8.994 5.165 1.00 94.69 91 CYS A C 1
ATOM 739 O O . CYS A 1 91 ? 4.513 -9.406 4.583 1.00 94.69 91 CYS A O 1
ATOM 741 N N . GLU A 1 92 ? 6.675 -9.657 5.162 1.00 92.06 92 GLU A N 1
ATOM 742 C CA . GLU A 1 92 ? 6.880 -10.944 4.480 1.00 92.06 92 GLU A CA 1
ATOM 743 C C . GLU A 1 92 ? 5.878 -11.996 4.952 1.00 92.06 92 GLU A C 1
ATOM 745 O O . GLU A 1 92 ? 5.159 -12.572 4.147 1.00 92.06 92 GLU A O 1
ATOM 750 N N . ARG A 1 93 ? 5.699 -12.115 6.272 1.00 89.62 93 ARG A N 1
ATOM 751 C CA . ARG A 1 93 ? 4.755 -13.056 6.898 1.00 89.62 93 ARG A CA 1
ATOM 752 C C . ARG A 1 93 ? 3.298 -12.876 6.461 1.00 89.62 93 ARG A C 1
ATOM 754 O O . AR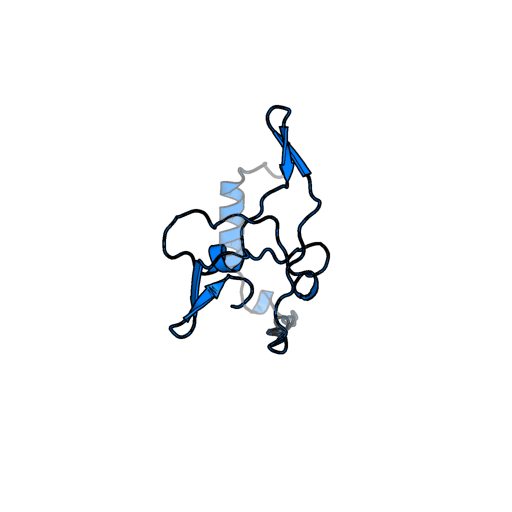G A 1 93 ? 2.509 -13.808 6.557 1.00 89.62 93 ARG A O 1
ATOM 761 N N . CYS A 1 94 ? 2.912 -11.671 6.042 1.00 90.31 94 CYS A N 1
ATOM 762 C CA . CYS A 1 94 ? 1.548 -11.373 5.590 1.00 90.31 94 CYS A CA 1
ATOM 763 C C . CYS A 1 94 ? 1.419 -11.279 4.071 1.00 90.31 94 CYS A C 1
ATOM 765 O O . CYS A 1 94 ? 0.310 -11.069 3.567 1.00 90.31 94 CYS A O 1
ATOM 767 N N . SER A 1 95 ? 2.542 -11.379 3.365 1.00 91.12 95 SER A N 1
ATOM 768 C CA . SER A 1 95 ? 2.586 -11.465 1.913 1.00 91.12 95 SER A CA 1
ATOM 769 C C . SER A 1 95 ? 2.149 -12.867 1.494 1.00 91.12 95 SER A C 1
ATOM 771 O O . SER A 1 95 ? 2.329 -13.825 2.242 1.00 91.12 95 SER A O 1
ATOM 773 N N . VAL A 1 96 ? 1.493 -12.975 0.344 1.00 89.31 96 VAL A N 1
ATOM 774 C CA . VAL A 1 96 ? 1.035 -14.260 -0.197 1.00 89.31 96 VAL A CA 1
ATOM 775 C C . VAL A 1 96 ? 1.550 -14.357 -1.613 1.00 89.31 96 VAL A C 1
ATOM 777 O O . VAL A 1 96 ? 1.195 -13.508 -2.428 1.00 89.31 96 VAL A O 1
ATOM 780 N N . ASP A 1 97 ? 2.387 -15.357 -1.875 1.00 89.06 97 ASP A N 1
ATOM 781 C CA . ASP A 1 97 ? 3.096 -15.509 -3.145 1.00 89.06 97 ASP A CA 1
ATOM 782 C C . ASP A 1 97 ? 3.810 -14.185 -3.506 1.00 89.06 97 ASP A C 1
ATOM 784 O O . ASP A 1 97 ? 4.437 -13.554 -2.649 1.00 89.06 97 ASP A O 1
ATOM 788 N N . ASP A 1 98 ? 3.643 -13.693 -4.733 1.00 86.56 98 ASP A N 1
ATOM 789 C CA . ASP A 1 98 ? 4.205 -12.410 -5.177 1.00 86.56 98 ASP A CA 1
ATOM 790 C C . ASP A 1 98 ? 3.445 -11.174 -4.647 1.00 86.56 98 ASP A C 1
ATOM 792 O O . ASP A 1 98 ? 3.887 -10.026 -4.797 1.00 86.56 98 ASP A O 1
ATOM 796 N N . ALA A 1 99 ? 2.292 -11.366 -3.997 1.00 90.94 99 ALA A N 1
ATOM 797 C CA . ALA A 1 99 ? 1.471 -10.283 -3.471 1.00 90.94 99 ALA A CA 1
ATOM 798 C C . ALA A 1 99 ? 1.986 -9.800 -2.103 1.00 90.94 99 ALA A C 1
ATOM 800 O O . ALA A 1 99 ? 1.508 -10.200 -1.034 1.00 90.94 99 ALA A O 1
ATOM 801 N N . LYS A 1 100 ? 2.946 -8.868 -2.144 1.00 94.81 100 LYS A N 1
ATOM 802 C CA . LYS A 1 100 ? 3.522 -8.234 -0.948 1.00 94.81 100 L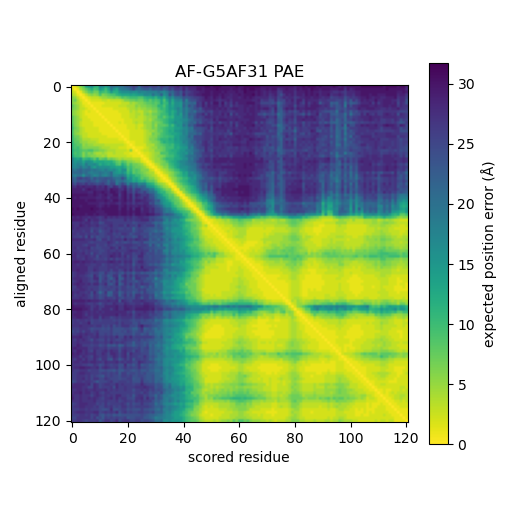YS A CA 1
ATOM 803 C C . LYS A 1 100 ? 2.492 -7.437 -0.136 1.00 94.81 100 LYS A C 1
ATOM 805 O O . LYS A 1 100 ? 1.752 -6.605 -0.668 1.00 94.81 100 LYS A O 1
ATOM 810 N N . CYS A 1 101 ? 2.486 -7.633 1.184 1.00 94.88 101 CYS A N 1
ATOM 811 C CA . CYS A 1 101 ? 1.649 -6.877 2.117 1.00 94.88 101 CYS A CA 1
ATOM 812 C C . CYS A 1 101 ? 2.337 -5.570 2.543 1.00 94.88 101 CYS A C 1
ATOM 814 O O . CYS A 1 101 ? 3.080 -5.538 3.523 1.00 94.88 101 CYS A O 1
ATOM 816 N N . TRP A 1 102 ? 2.098 -4.492 1.795 1.00 96.94 102 TRP A N 1
ATOM 817 C CA . TRP A 1 102 ? 2.696 -3.173 2.034 1.00 96.94 102 TRP A CA 1
ATOM 818 C C . TRP A 1 102 ? 2.070 -2.459 3.235 1.00 96.94 102 TRP A C 1
ATOM 820 O O . TRP A 1 102 ? 0.864 -2.197 3.250 1.00 96.94 102 TRP A O 1
ATOM 830 N N . LEU A 1 103 ? 2.892 -2.091 4.219 1.00 96.12 103 LEU A N 1
ATOM 831 C CA . LEU A 1 103 ? 2.472 -1.465 5.476 1.00 96.12 103 LEU A CA 1
ATOM 832 C C . LEU A 1 103 ? 3.450 -0.344 5.829 1.00 96.12 103 LEU A C 1
ATOM 834 O O . LEU A 1 103 ? 4.659 -0.547 5.815 1.00 96.12 103 LEU A O 1
ATOM 838 N N . CYS A 1 104 ? 2.950 0.853 6.138 1.00 94.69 104 CYS A N 1
ATOM 839 C CA . CYS A 1 104 ? 3.827 1.959 6.517 1.00 94.69 104 CYS A CA 1
ATOM 840 C C . CYS A 1 104 ? 4.193 1.926 8.007 1.00 94.69 104 CYS A C 1
ATOM 842 O O . CYS A 1 104 ? 3.363 1.602 8.853 1.00 94.69 104 CYS A O 1
ATOM 844 N N . ASN A 1 105 ? 5.407 2.378 8.321 1.00 94.06 105 ASN A N 1
ATOM 845 C CA . ASN A 1 105 ? 5.958 2.464 9.677 1.00 94.06 105 ASN A CA 1
ATOM 846 C C . ASN A 1 105 ? 5.601 3.753 10.440 1.00 94.06 105 ASN A C 1
ATOM 848 O O . ASN A 1 105 ? 6.020 3.924 11.577 1.00 94.06 105 ASN A O 1
ATOM 852 N N . LYS A 1 106 ? 4.862 4.680 9.822 1.00 93.56 106 LYS A N 1
ATOM 853 C CA . LYS A 1 106 ? 4.474 5.949 10.452 1.00 93.56 106 LYS A CA 1
ATOM 854 C C . LYS A 1 106 ? 3.126 5.819 11.152 1.00 93.56 106 LYS A C 1
ATOM 856 O O . LYS A 1 106 ? 2.229 5.170 10.609 1.00 93.56 106 LYS A O 1
ATOM 861 N N . ILE A 1 107 ? 2.978 6.503 12.288 1.00 93.69 107 ILE A N 1
ATOM 862 C CA . ILE A 1 107 ? 1.695 6.698 12.973 1.00 93.69 107 ILE A CA 1
ATOM 863 C C . ILE A 1 107 ? 0.766 7.466 12.030 1.00 93.69 107 ILE A C 1
ATOM 865 O O . ILE A 1 107 ? 1.077 8.576 11.598 1.00 93.69 107 ILE A O 1
ATOM 869 N N . ARG A 1 108 ? -0.337 6.831 11.632 1.00 90.50 108 ARG A N 1
ATOM 870 C CA . ARG A 1 108 ? -1.282 7.388 10.644 1.00 90.50 108 ARG A CA 1
ATOM 871 C C . ARG A 1 108 ? -2.741 7.134 10.979 1.00 90.50 108 ARG A C 1
ATOM 873 O O . ARG A 1 108 ? -3.615 7.579 10.238 1.00 90.50 108 ARG A O 1
ATOM 880 N N . ARG A 1 109 ? -3.002 6.335 12.006 1.00 89.62 109 ARG A N 1
ATOM 881 C CA . ARG A 1 109 ? -4.314 5.778 12.300 1.00 89.62 109 ARG A CA 1
ATOM 882 C C . ARG A 1 109 ? -4.504 5.724 13.799 1.00 89.62 109 ARG A C 1
ATOM 884 O O . ARG A 1 109 ? -3.544 5.534 14.538 1.00 89.62 109 ARG A O 1
ATOM 891 N N . GLU A 1 110 ? -5.749 5.846 14.202 1.00 90.19 110 GLU A N 1
ATOM 892 C CA . GLU A 1 110 ? -6.184 5.571 15.556 1.00 90.19 110 GLU A CA 1
ATOM 893 C C . GLU A 1 110 ? -6.878 4.211 15.553 1.00 90.19 110 GLU A C 1
ATOM 895 O O . GLU A 1 110 ? -7.705 3.931 14.682 1.00 90.19 110 GLU A O 1
ATOM 900 N N . TYR A 1 111 ? -6.489 3.341 16.477 1.00 84.81 111 TYR A N 1
ATOM 901 C CA . TYR A 1 111 ? -7.083 2.025 16.653 1.00 84.81 111 TYR A CA 1
ATOM 902 C C . TYR A 1 111 ? -7.321 1.800 18.143 1.00 84.81 111 TYR A C 1
ATOM 904 O O . TYR A 1 111 ? -6.377 1.833 18.932 1.00 84.81 111 TYR A O 1
ATOM 912 N N . ASN A 1 112 ? -8.584 1.598 18.525 1.00 87.31 112 ASN A N 1
ATOM 913 C CA . ASN A 1 112 ? -9.029 1.510 19.921 1.00 87.31 112 ASN A CA 1
ATOM 914 C C . ASN A 1 112 ? -8.586 2.710 20.784 1.00 87.31 112 ASN A C 1
ATOM 916 O O . ASN A 1 112 ? -8.083 2.519 21.887 1.00 87.31 112 ASN A O 1
ATOM 920 N N . GLY A 1 113 ? -8.720 3.938 20.271 1.00 90.38 113 GLY A N 1
ATOM 921 C CA . GLY A 1 113 ? -8.344 5.155 21.006 1.00 90.38 113 GLY A CA 1
ATOM 922 C C . GLY A 1 113 ? -6.839 5.446 21.050 1.00 90.38 113 GLY A C 1
ATOM 923 O O . GLY A 1 113 ? -6.418 6.422 21.662 1.00 90.38 113 GLY A O 1
ATOM 924 N N . VAL A 1 114 ? -6.006 4.599 20.431 1.00 92.31 114 VAL A N 1
ATOM 925 C CA . VAL A 1 114 ? -4.544 4.729 20.462 1.00 92.31 114 VAL A CA 1
ATOM 926 C C . VAL A 1 114 ? -4.009 4.998 19.063 1.00 92.31 114 VAL A C 1
ATOM 928 O O . VAL A 1 114 ? -4.316 4.277 18.110 1.00 92.31 114 VAL A O 1
ATOM 931 N N . ALA A 1 115 ? -3.167 6.022 18.938 1.00 93.56 115 ALA A N 1
ATOM 932 C CA . ALA A 1 115 ? -2.468 6.322 17.699 1.00 93.56 115 ALA A CA 1
ATOM 933 C C . ALA A 1 115 ? -1.425 5.232 17.407 1.00 93.56 115 ALA A C 1
ATOM 935 O O . ALA A 1 115 ? -0.492 5.025 18.180 1.00 93.56 115 ALA A O 1
ATOM 936 N N . LYS A 1 116 ? -1.581 4.535 16.280 1.00 92.56 116 LYS A N 1
ATOM 937 C CA . LYS A 1 116 ? -0.732 3.412 15.880 1.00 92.56 116 LYS A CA 1
ATOM 938 C C . LYS A 1 116 ? -0.168 3.575 14.470 1.00 92.56 116 LYS A C 1
ATOM 940 O O . LYS A 1 116 ? -0.798 4.183 13.588 1.00 92.56 116 LYS A O 1
ATOM 945 N N . PRO A 1 117 ? 1.026 3.022 14.208 1.00 93.56 117 PRO A N 1
ATOM 946 C CA . PRO A 1 117 ? 1.492 2.826 12.851 1.00 93.56 117 PRO A CA 1
ATOM 947 C C . PRO A 1 117 ? 0.696 1.710 12.165 1.00 93.56 117 PRO A C 1
ATOM 949 O O . PRO A 1 117 ? 0.151 0.813 12.801 1.00 93.56 117 PRO A O 1
ATOM 952 N N . CYS A 1 118 ? 0.633 1.737 10.834 1.00 93.62 118 CYS A N 1
ATOM 953 C CA . CYS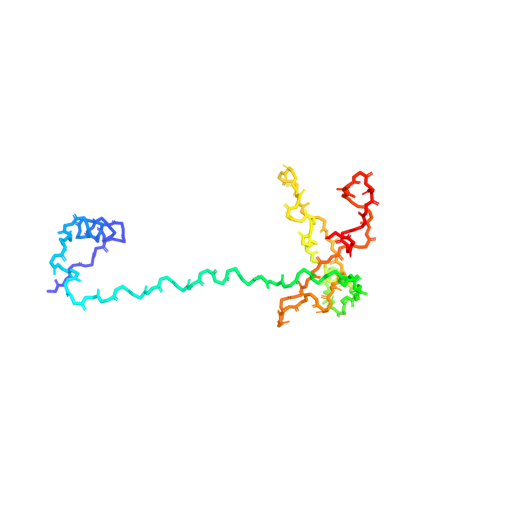 A 1 118 ? -0.178 0.773 10.082 1.00 93.62 118 CYS A CA 1
ATOM 954 C C . CYS A 1 118 ? 0.300 -0.682 10.170 1.00 93.62 118 CYS A C 1
ATOM 956 O O . CYS A 1 118 ? -0.433 -1.557 9.735 1.00 93.62 118 CYS A O 1
ATOM 958 N N . PHE A 1 119 ? 1.508 -0.951 10.665 1.00 92.44 119 PHE A N 1
ATOM 959 C CA . PHE A 1 119 ? 1.981 -2.318 10.901 1.00 92.44 119 PHE A CA 1
ATOM 960 C C . PHE A 1 119 ? 1.579 -2.862 12.282 1.00 92.44 119 PHE A C 1
ATOM 962 O O . PHE A 1 119 ? 1.933 -3.980 12.619 1.00 92.44 119 PHE A O 1
ATOM 969 N N . GLU A 1 120 ? 0.853 -2.096 13.093 1.00 90.44 120 GLU A N 1
ATOM 970 C CA . GLU A 1 120 ? 0.332 -2.544 14.394 1.00 90.44 120 GLU A CA 1
ATOM 971 C C . GLU A 1 120 ? -1.204 -2.637 14.420 1.00 90.44 120 GLU A C 1
ATOM 973 O O . GLU A 1 120 ? -1.801 -2.777 15.493 1.00 90.44 120 GLU A O 1
ATOM 978 N N . ILE A 1 121 ? -1.833 -2.520 13.246 1.00 87.12 121 ILE A N 1
ATOM 979 C CA . ILE A 1 121 ? -3.283 -2.565 13.012 1.00 87.12 121 ILE A CA 1
ATOM 980 C C . ILE A 1 121 ? -3.594 -3.800 12.183 1.00 87.12 121 ILE A C 1
ATOM 982 O O . ILE A 1 121 ? -4.438 -4.600 12.638 1.00 87.12 121 ILE A O 1
#

Secondary structure (DSSP, 8-state):
-PPPPPHHHHHHHHHHHHHT--GGGGTT---PPPPP----------PPPPPEE---EEEETTEEEEPPEE-HHHHHT--SSPPPPEESEEEEEEEETTEEEE--SSEEEEETTEEEETT--

Foldseek 3Di:
DDDDDDPVVVVVVVVVVVVPDDVVNCPPPDPPPDPPPPPVVPPPPPDQFDKDFDPAWDQDPNDIDHDWDFQPQQVVPPPDPDGGDTDRIFGPVPADDPRTRHFDQDQDDADPNDGHGRSND

Mean predicted aligned error: 14.66 Å

Solvent-accessible surface area (backbone atoms only — not comparable to full-atom values): 7677 Å² total; per-residue (Å²): 132,86,77,88,72,55,73,69,59,50,50,53,51,52,53,54,53,63,70,66,64,51,76,73,82,49,65,90,62,77,76,76,72,72,76,71,81,67,68,73,71,64,70,83,71,87,60,82,58,58,78,42,78,59,87,52,68,43,73,56,93,90,40,79,41,68,52,68,40,62,11,49,57,45,52,71,70,50,89,60,97,62,79,44,53,67,25,49,26,25,19,68,92,68,28,55,87,92,51,69,34,30,30,31,87,54,74,80,45,72,57,95,92,36,83,34,27,48,48,79,112

Organism: Phytophthora sojae (strain P6497) (NCBI:txid1094619)

pLDDT: mean 85.89, std 13.44, range [43.25, 97.31]